Protein AF-A0AAU6CVA3-F1 (afdb_monomer_lite)

pLDDT: mean 79.85, std 13.46, range [47.81, 93.25]

Structure (mmCIF, N/CA/C/O backbone):
data_AF-A0AAU6CVA3-F1
#
_entry.id   AF-A0AAU6CVA3-F1
#
loop_
_atom_site.group_PDB
_atom_site.id
_atom_site.type_symbol
_atom_site.label_atom_id
_atom_site.label_alt_id
_atom_site.label_comp_id
_atom_site.label_asym_id
_atom_site.label_entity_id
_atom_site.label_seq_id
_atom_site.pdbx_PDB_ins_code
_atom_site.Cartn_x
_atom_site.Cartn_y
_atom_site.Cartn_z
_atom_site.occupancy
_atom_site.B_iso_or_equiv
_atom_site.auth_seq_id
_atom_site.auth_comp_id
_atom_site.auth_asym_id
_atom_site.auth_atom_id
_atom_site.pdbx_PDB_model_num
ATOM 1 N N . MET A 1 1 ? -2.315 25.259 5.476 1.00 47.94 1 MET A N 1
ATOM 2 C CA . MET A 1 1 ? -1.628 23.980 5.763 1.00 47.94 1 MET A CA 1
ATOM 3 C C . MET A 1 1 ? -0.431 23.876 4.830 1.00 47.94 1 MET A C 1
ATOM 5 O O . MET A 1 1 ? -0.625 23.722 3.631 1.00 47.94 1 MET A O 1
ATOM 9 N N . ALA A 1 2 ? 0.784 24.100 5.337 1.00 51.34 2 ALA A N 1
ATOM 10 C CA . ALA A 1 2 ? 1.996 24.054 4.522 1.00 51.34 2 ALA A CA 1
ATOM 11 C C . ALA A 1 2 ? 2.204 22.621 4.015 1.00 51.34 2 ALA A C 1
ATOM 13 O O . ALA A 1 2 ? 2.317 21.700 4.821 1.00 51.34 2 ALA A O 1
ATOM 14 N N . ARG A 1 3 ? 2.214 22.422 2.690 1.00 60.66 3 ARG A N 1
ATOM 15 C CA . ARG A 1 3 ? 2.624 21.138 2.113 1.00 60.66 3 ARG A CA 1
ATOM 16 C C . ARG A 1 3 ? 4.083 20.908 2.533 1.00 60.66 3 ARG A C 1
ATOM 18 O O . ARG A 1 3 ? 4.909 21.774 2.231 1.00 6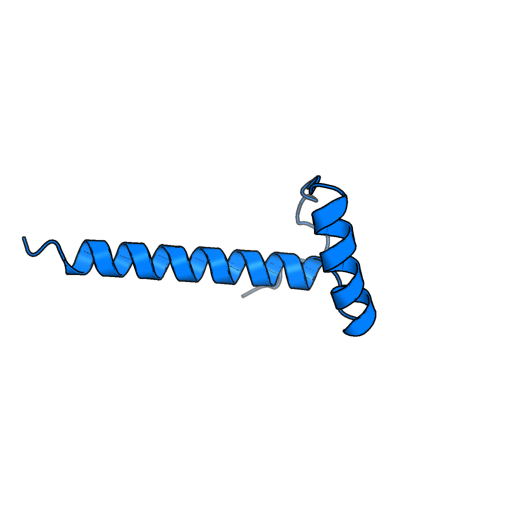0.66 3 ARG A O 1
ATOM 25 N N . PRO A 1 4 ? 4.417 19.822 3.253 1.00 59.31 4 PRO A N 1
ATOM 26 C CA . PRO A 1 4 ? 5.810 19.509 3.543 1.00 59.31 4 PRO A CA 1
ATOM 27 C C . PRO A 1 4 ? 6.563 19.433 2.213 1.00 59.31 4 PRO A C 1
ATOM 29 O O . PRO A 1 4 ? 6.048 18.861 1.250 1.00 59.31 4 PRO A O 1
ATOM 32 N N . LYS A 1 5 ? 7.744 20.062 2.129 1.00 61.22 5 LYS A N 1
ATOM 33 C CA . LYS A 1 5 ? 8.582 19.992 0.925 1.00 61.22 5 LYS A CA 1
ATOM 34 C C . LYS A 1 5 ? 8.784 18.511 0.596 1.00 61.22 5 LYS A C 1
ATOM 36 O O . LYS A 1 5 ? 9.351 17.777 1.408 1.00 61.22 5 LYS A O 1
ATOM 41 N N . THR A 1 6 ? 8.286 18.079 -0.560 1.00 60.22 6 THR A N 1
ATOM 42 C 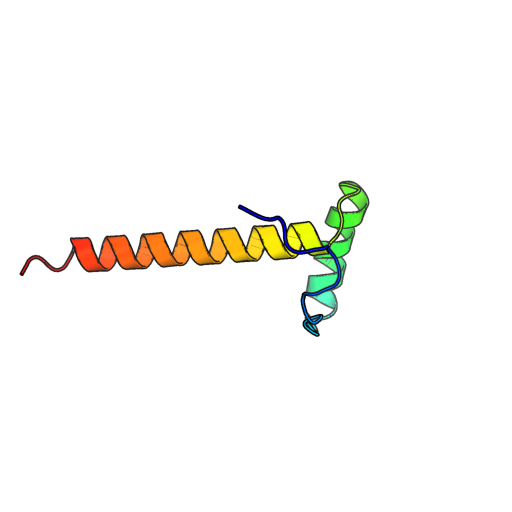CA . THR A 1 6 ? 8.527 16.743 -1.113 1.00 60.22 6 THR A CA 1
ATOM 43 C C . THR A 1 6 ? 10.029 16.463 -1.041 1.00 60.22 6 THR A C 1
ATOM 45 O O . THR A 1 6 ? 10.815 17.225 -1.600 1.00 60.22 6 THR A O 1
ATOM 48 N N . GLY A 1 7 ? 10.420 15.445 -0.266 1.00 56.28 7 GLY A N 1
ATOM 49 C CA . GLY A 1 7 ? 11.823 15.101 0.008 1.00 56.28 7 GLY A CA 1
ATOM 50 C C . GLY A 1 7 ? 12.241 15.060 1.487 1.00 56.28 7 GLY A C 1
ATOM 51 O O . GLY A 1 7 ? 13.352 14.630 1.768 1.00 56.28 7 GLY A O 1
ATOM 52 N N . GLN A 1 8 ? 11.390 15.470 2.440 1.00 64.12 8 GLN A N 1
ATOM 53 C CA . GLN A 1 8 ? 11.713 15.408 3.884 1.00 64.12 8 GLN A CA 1
ATOM 54 C C . GLN A 1 8 ? 11.175 14.171 4.617 1.00 64.12 8 GLN A C 1
ATOM 56 O O . GLN A 1 8 ? 11.532 13.939 5.771 1.00 64.12 8 GLN A O 1
ATOM 61 N N . THR A 1 9 ? 10.314 13.370 3.989 1.00 67.31 9 THR A N 1
ATOM 62 C CA . THR A 1 9 ? 9.829 12.138 4.616 1.00 67.31 9 THR A CA 1
ATOM 63 C C . THR A 1 9 ? 10.906 11.061 4.486 1.00 67.31 9 THR A C 1
ATOM 65 O O . THR A 1 9 ? 11.284 10.738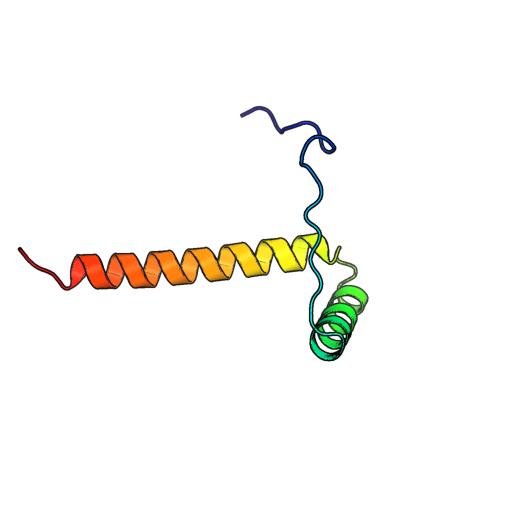 3.357 1.00 67.31 9 THR A O 1
ATOM 68 N N . PRO A 1 10 ? 11.405 10.487 5.596 1.00 70.00 10 PRO A N 1
ATOM 69 C CA . PRO A 1 10 ? 12.343 9.379 5.518 1.00 70.00 10 PRO A CA 1
ATOM 70 C C . PRO A 1 10 ? 11.692 8.218 4.764 1.00 70.00 10 PRO A C 1
ATOM 72 O O . PRO A 1 10 ? 10.561 7.823 5.060 1.00 70.00 10 PRO A O 1
ATOM 75 N N . GLY A 1 11 ? 12.407 7.687 3.771 1.00 70.38 11 GLY A N 1
ATOM 76 C CA . GLY A 1 11 ? 11.946 6.535 3.008 1.00 70.38 11 GLY A CA 1
ATOM 77 C C . GLY A 1 11 ? 11.717 5.347 3.939 1.00 70.38 11 GLY A C 1
ATOM 78 O O . GLY A 1 11 ? 12.583 5.003 4.743 1.00 70.38 11 GLY A O 1
ATOM 79 N N . LYS A 1 12 ? 10.550 4.709 3.841 1.00 75.62 12 LYS A N 1
ATOM 80 C CA . LYS A 1 12 ? 10.307 3.430 4.511 1.00 75.62 12 LYS A CA 1
ATOM 81 C C . LYS A 1 12 ? 10.754 2.302 3.592 1.00 75.62 12 LYS A C 1
ATOM 83 O O . LYS A 1 12 ? 10.294 2.211 2.458 1.00 75.62 12 LYS A O 1
ATOM 88 N N . SER A 1 13 ? 11.634 1.433 4.086 1.00 77.12 13 SER A N 1
ATOM 89 C CA . SER A 1 13 ? 11.933 0.182 3.392 1.00 77.12 13 SER A CA 1
ATOM 90 C C . SER A 1 13 ? 10.789 -0.796 3.636 1.00 77.12 13 SER A C 1
ATOM 92 O O . SER A 1 13 ? 10.489 -1.139 4.779 1.00 77.12 13 SER A O 1
ATOM 94 N N . PHE A 1 14 ? 10.141 -1.221 2.559 1.00 80.69 14 PHE A N 1
ATOM 95 C CA . PHE A 1 14 ? 9.112 -2.249 2.568 1.00 80.69 14 PHE A CA 1
ATOM 96 C C . PHE A 1 14 ? 9.567 -3.373 1.640 1.00 80.69 14 PHE A C 1
ATOM 98 O O . PHE A 1 14 ? 9.980 -3.115 0.510 1.00 80.69 14 PHE A O 1
ATOM 105 N N . ARG A 1 15 ? 9.542 -4.614 2.131 1.00 82.38 15 ARG A N 1
ATOM 106 C CA . ARG A 1 15 ? 9.916 -5.805 1.359 1.00 82.38 15 ARG A CA 1
ATOM 107 C C . ARG A 1 15 ? 8.705 -6.731 1.252 1.00 82.38 15 ARG A C 1
ATOM 109 O O . ARG A 1 15 ? 8.549 -7.608 2.101 1.00 82.38 15 ARG A O 1
ATOM 116 N N . PRO A 1 16 ? 7.822 -6.509 0.266 1.00 85.12 16 PRO A N 1
ATOM 117 C CA . PRO A 1 16 ? 6.691 -7.393 0.038 1.00 85.12 16 PRO A CA 1
ATOM 118 C C . PRO A 1 16 ? 7.162 -8.768 -0.455 1.00 85.12 16 PRO A C 1
ATOM 120 O O . PRO A 1 16 ? 8.233 -8.875 -1.062 1.00 85.12 16 PRO A O 1
ATOM 123 N N . PRO A 1 17 ? 6.359 -9.827 -0.251 1.00 92.44 17 PRO A N 1
ATOM 124 C CA . PRO A 1 17 ? 6.565 -11.095 -0.934 1.00 92.44 17 PRO A CA 1
ATOM 125 C C . PRO A 1 17 ? 6.621 -10.890 -2.452 1.00 92.44 17 PRO A C 1
ATOM 127 O O . PRO A 1 17 ? 5.746 -10.242 -3.027 1.00 92.44 17 PRO A O 1
ATOM 130 N N . VAL A 1 18 ? 7.625 -11.486 -3.100 1.00 89.31 18 VAL A N 1
ATOM 131 C CA . VAL A 1 18 ? 7.837 -11.402 -4.555 1.00 89.31 18 VAL A CA 1
ATOM 132 C C . VAL A 1 18 ? 6.574 -11.700 -5.380 1.00 89.31 18 VAL A C 1
ATOM 134 O O . VAL A 1 18 ? 6.278 -10.893 -6.260 1.00 89.31 18 VAL A O 1
ATOM 137 N N . PRO A 1 19 ? 5.799 -12.781 -5.128 1.00 91.62 19 PRO A N 1
ATOM 138 C CA . PRO A 1 19 ? 4.632 -13.079 -5.963 1.00 91.62 19 PRO A CA 1
ATOM 139 C C . PRO A 1 19 ? 3.547 -12.002 -5.858 1.00 91.62 19 PRO A C 1
ATOM 141 O O . PRO A 1 19 ? 3.004 -11.585 -6.874 1.00 91.62 19 PRO A O 1
ATOM 144 N N . LEU A 1 20 ? 3.298 -11.489 -4.650 1.00 88.25 20 LEU A N 1
ATOM 145 C CA . LEU A 1 20 ? 2.329 -10.416 -4.429 1.00 88.25 20 LEU A CA 1
ATOM 146 C C . LEU A 1 20 ? 2.768 -9.125 -5.129 1.00 88.25 20 LEU A C 1
ATOM 148 O O . LEU A 1 20 ? 1.966 -8.456 -5.773 1.00 88.25 20 LEU A O 1
ATOM 152 N N . TRP A 1 21 ? 4.053 -8.778 -5.022 1.00 90.19 21 TRP A N 1
ATOM 153 C CA . TRP A 1 21 ? 4.577 -7.572 -5.658 1.00 90.19 21 TRP A CA 1
ATOM 154 C C . TRP A 1 21 ? 4.515 -7.642 -7.183 1.00 90.19 21 TRP A C 1
ATOM 156 O O . TRP A 1 21 ? 4.167 -6.658 -7.828 1.00 90.19 21 TRP A O 1
ATOM 166 N N . ALA A 1 22 ? 4.801 -8.811 -7.759 1.00 91.38 22 ALA A N 1
ATOM 167 C CA . ALA A 1 22 ? 4.693 -9.027 -9.196 1.00 91.38 22 ALA A CA 1
ATOM 168 C C . ALA A 1 22 ? 3.255 -8.833 -9.704 1.00 91.38 22 ALA A C 1
ATOM 170 O O . ALA A 1 22 ? 3.061 -8.288 -10.785 1.00 91.38 22 ALA A O 1
ATOM 171 N N . GLU A 1 23 ? 2.245 -9.249 -8.935 1.00 91.50 23 GLU A N 1
ATOM 172 C CA . GLU A 1 23 ? 0.845 -8.996 -9.285 1.00 91.50 23 GLU A CA 1
ATOM 173 C C . GLU A 1 23 ? 0.493 -7.513 -9.217 1.00 91.50 23 GLU A C 1
ATOM 175 O O . GLU A 1 23 ? -0.077 -6.991 -10.169 1.00 91.50 23 GLU A O 1
ATOM 180 N N . VAL A 1 24 ? 0.890 -6.818 -8.148 1.00 88.69 24 VAL A N 1
ATOM 181 C CA . VAL A 1 24 ? 0.662 -5.371 -8.009 1.00 88.69 24 VAL A CA 1
ATOM 182 C C . VAL A 1 24 ? 1.304 -4.602 -9.164 1.00 88.69 24 VAL A C 1
ATOM 184 O O . VAL A 1 24 ? 0.648 -3.759 -9.771 1.00 88.69 24 VAL A O 1
ATOM 187 N N . MET A 1 25 ? 2.550 -4.927 -9.522 1.00 89.25 25 MET A N 1
ATOM 188 C CA . MET A 1 25 ? 3.265 -4.253 -10.609 1.00 89.25 25 MET A CA 1
ATOM 189 C C . MET A 1 25 ? 2.570 -4.395 -11.969 1.00 89.25 25 MET A C 1
ATOM 191 O O . MET A 1 25 ? 2.584 -3.441 -12.736 1.00 89.25 25 MET A O 1
ATOM 195 N N . LYS A 1 26 ? 1.888 -5.515 -12.249 1.00 91.56 26 LYS A N 1
ATOM 196 C CA . LYS A 1 26 ? 1.107 -5.670 -13.492 1.00 91.56 26 LYS A CA 1
ATOM 197 C C . LYS A 1 26 ? -0.003 -4.626 -13.616 1.00 91.56 26 LYS A C 1
ATOM 199 O O . LYS A 1 26 ? -0.223 -4.101 -14.701 1.00 91.56 26 LYS A O 1
ATOM 204 N N . TYR A 1 27 ? -0.700 -4.330 -12.519 1.00 88.81 27 TYR A N 1
ATOM 205 C CA . TYR A 1 27 ? -1.759 -3.316 -12.506 1.00 88.81 27 TYR A CA 1
ATOM 206 C C . TYR A 1 27 ? -1.180 -1.900 -12.514 1.00 88.81 27 TYR A C 1
ATOM 208 O O . TYR A 1 27 ? -1.669 -1.046 -13.241 1.00 88.81 27 TYR A O 1
ATOM 216 N N . VAL A 1 28 ? -0.090 -1.669 -11.777 1.00 89.25 28 VAL A N 1
ATOM 217 C CA . VAL A 1 28 ? 0.652 -0.395 -11.770 1.00 89.25 28 VAL A CA 1
ATOM 218 C C . VAL A 1 28 ? 1.113 -0.017 -13.181 1.00 89.25 28 VAL A C 1
ATOM 220 O O . VAL A 1 28 ? 0.903 1.115 -13.606 1.00 89.25 28 VAL A O 1
ATOM 223 N N . GLU A 1 29 ? 1.703 -0.964 -13.917 1.00 87.06 29 GLU A N 1
ATOM 224 C CA . GLU A 1 29 ? 2.141 -0.766 -15.304 1.00 87.06 29 GLU A CA 1
ATOM 225 C C . GLU A 1 29 ? 0.960 -0.542 -16.258 1.00 87.06 29 GLU A C 1
ATOM 227 O O . GLU A 1 29 ? 1.063 0.264 -17.178 1.00 87.06 29 GLU A O 1
ATOM 232 N N . ALA A 1 30 ? -0.171 -1.218 -16.033 1.00 88.69 30 ALA A N 1
ATOM 233 C CA . ALA A 1 30 ? -1.372 -1.044 -16.847 1.00 88.69 30 ALA A CA 1
ATOM 234 C C . ALA A 1 30 ? -2.070 0.309 -16.615 1.00 88.69 30 ALA A C 1
ATOM 236 O O . ALA A 1 30 ? -2.687 0.844 -17.534 1.00 88.69 30 ALA A O 1
ATOM 237 N N . GLU A 1 31 ? -1.987 0.853 -15.400 1.00 85.12 31 GLU A N 1
ATOM 238 C CA . GLU A 1 31 ? -2.630 2.111 -15.007 1.00 85.12 31 GLU A CA 1
ATOM 239 C C . GLU A 1 31 ? -1.729 3.348 -15.183 1.00 85.12 31 GLU A C 1
ATOM 241 O O . GLU A 1 31 ? -2.214 4.465 -15.012 1.00 85.12 31 GLU A O 1
ATOM 246 N N . ASP A 1 32 ? -0.442 3.172 -15.511 1.00 86.69 32 ASP A N 1
ATOM 247 C CA . ASP A 1 32 ? 0.580 4.237 -15.569 1.00 86.69 32 ASP A CA 1
ATOM 248 C C . ASP A 1 32 ? 0.632 5.093 -14.284 1.00 86.69 32 ASP A C 1
ATOM 250 O O . ASP A 1 32 ? 0.865 6.304 -14.289 1.00 86.69 32 ASP A O 1
ATOM 254 N N . ARG A 1 33 ? 0.371 4.455 -13.136 1.00 81.62 33 ARG A N 1
ATOM 255 C CA . ARG A 1 33 ? 0.369 5.109 -11.821 1.00 81.62 33 ARG A CA 1
ATOM 256 C C . ARG A 1 33 ? 1.644 4.773 -11.054 1.00 81.62 33 ARG A C 1
ATOM 258 O O . ARG A 1 33 ? 2.131 3.650 -11.137 1.00 81.62 33 ARG A O 1
ATOM 265 N N . PRO A 1 34 ? 2.183 5.684 -10.226 1.00 86.69 34 PRO A N 1
ATOM 266 C CA . PRO A 1 34 ? 3.274 5.341 -9.322 1.00 86.69 34 PRO A CA 1
ATOM 267 C C . PRO A 1 34 ? 2.836 4.264 -8.318 1.00 86.69 34 PRO A C 1
ATOM 269 O O . PRO A 1 34 ? 1.844 4.438 -7.611 1.00 86.69 34 PRO A O 1
ATOM 272 N N . TYR A 1 35 ? 3.618 3.188 -8.163 1.00 85.94 35 TYR A N 1
ATOM 273 C CA . TYR A 1 35 ? 3.328 2.132 -7.175 1.00 85.94 35 TYR A CA 1
ATOM 274 C C . TYR A 1 35 ? 3.171 2.683 -5.747 1.00 85.94 35 TYR A C 1
ATOM 276 O O . TYR A 1 35 ? 2.443 2.122 -4.930 1.00 85.94 35 TYR A O 1
ATOM 284 N N . GLY A 1 36 ? 3.860 3.788 -5.437 1.00 84.50 36 GLY A N 1
ATOM 285 C CA . GLY A 1 36 ? 3.772 4.463 -4.146 1.00 84.50 36 GLY A CA 1
ATOM 286 C C . GLY A 1 36 ? 2.359 4.959 -3.846 1.00 84.50 36 GLY A C 1
ATOM 287 O O . GLY A 1 36 ? 1.895 4.791 -2.721 1.00 84.50 36 GLY A O 1
ATOM 288 N N . ASP A 1 37 ? 1.656 5.484 -4.850 1.00 85.69 37 ASP A N 1
ATOM 289 C CA . ASP A 1 37 ? 0.288 5.980 -4.692 1.00 85.69 37 ASP A CA 1
ATOM 290 C C . ASP A 1 37 ? -0.680 4.829 -4.411 1.00 85.69 37 ASP A C 1
ATOM 292 O O . ASP A 1 37 ? -1.500 4.937 -3.504 1.00 85.69 37 ASP A O 1
ATOM 296 N N . ILE A 1 38 ? -0.520 3.698 -5.107 1.00 87.94 38 ILE A N 1
ATOM 297 C CA . ILE A 1 38 ? -1.320 2.484 -4.880 1.00 87.94 38 ILE A CA 1
ATOM 298 C C . ILE A 1 38 ? -1.133 1.959 -3.452 1.00 87.94 38 ILE A C 1
ATOM 300 O O . ILE A 1 38 ? -2.098 1.614 -2.771 1.00 87.94 38 ILE A O 1
ATOM 304 N N . VAL A 1 39 ? 0.109 1.934 -2.958 1.00 87.25 39 VAL A N 1
ATOM 305 C CA . VAL A 1 39 ? 0.393 1.508 -1.580 1.00 87.25 39 VAL A CA 1
ATOM 306 C C . VAL A 1 39 ? -0.213 2.482 -0.566 1.00 87.25 39 VAL A C 1
ATOM 308 O O . VAL A 1 39 ? -0.794 2.043 0.426 1.00 87.25 39 VAL A O 1
ATOM 311 N N . ILE A 1 40 ? -0.107 3.793 -0.797 1.00 87.50 40 ILE A N 1
ATOM 312 C CA . ILE A 1 40 ? -0.707 4.814 0.076 1.00 87.50 40 ILE A CA 1
ATOM 313 C C . ILE A 1 40 ? -2.235 4.672 0.112 1.00 87.50 40 ILE A C 1
ATOM 315 O O . ILE A 1 40 ? -2.830 4.715 1.190 1.00 87.50 40 ILE A O 1
ATOM 319 N N . GLU A 1 41 ? -2.861 4.465 -1.044 1.00 89.81 41 GLU A N 1
ATOM 320 C CA . GLU A 1 41 ? -4.302 4.254 -1.185 1.00 89.81 41 GLU A CA 1
ATOM 321 C C . GLU A 1 41 ? -4.763 3.018 -0.397 1.00 89.81 41 GLU A C 1
ATOM 323 O O . GLU A 1 41 ? -5.635 3.125 0.468 1.00 89.81 41 GLU A O 1
ATOM 328 N N . ALA A 1 42 ? -4.086 1.880 -0.581 1.00 89.62 42 ALA A N 1
ATOM 329 C CA . ALA A 1 42 ? -4.377 0.646 0.149 1.00 89.62 42 ALA A CA 1
ATOM 330 C C . ALA A 1 42 ? -4.236 0.807 1.676 1.00 89.62 42 ALA A C 1
ATOM 332 O O . ALA A 1 42 ? -5.042 0.272 2.444 1.00 89.62 42 ALA A O 1
A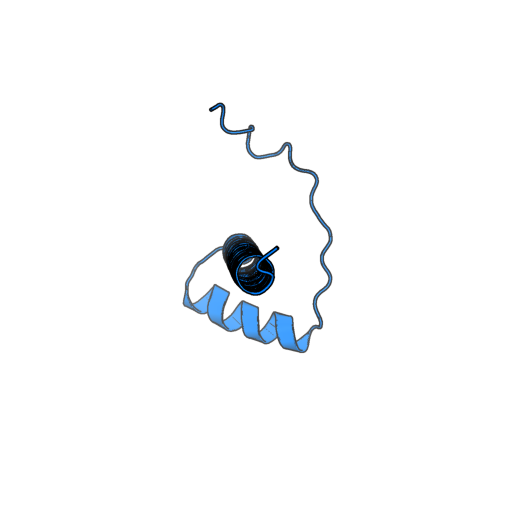TOM 333 N N . LEU A 1 43 ? -3.239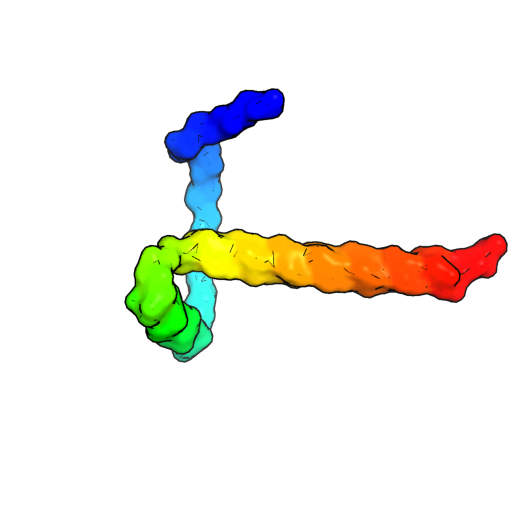 1.572 2.141 1.00 90.12 43 LEU A N 1
ATOM 334 C CA . LEU A 1 43 ? -3.067 1.877 3.565 1.00 90.12 43 LEU A CA 1
ATOM 335 C C . LEU A 1 43 ? -4.218 2.729 4.112 1.00 90.12 43 LEU A C 1
ATOM 337 O O . LEU A 1 43 ? -4.719 2.450 5.204 1.00 90.12 43 LEU A O 1
ATOM 341 N N . HIS A 1 44 ? -4.656 3.751 3.371 1.00 92.12 44 HIS A N 1
ATOM 342 C CA . HIS A 1 44 ? -5.806 4.568 3.760 1.00 92.12 44 HIS A CA 1
ATOM 343 C C . HIS A 1 44 ? -7.089 3.742 3.843 1.00 92.12 44 HIS A C 1
ATOM 345 O O . HIS A 1 44 ? -7.854 3.902 4.795 1.00 92.12 44 HIS A O 1
ATOM 351 N N . ASP A 1 45 ? -7.322 2.840 2.895 1.00 92.50 45 ASP A N 1
ATOM 352 C CA . ASP A 1 45 ? -8.515 1.995 2.894 1.00 92.50 45 ASP A CA 1
ATOM 353 C C . ASP A 1 45 ? -8.521 0.992 4.044 1.00 92.50 45 ASP A C 1
ATOM 355 O O . ASP A 1 45 ? -9.559 0.788 4.687 1.00 92.50 45 ASP A O 1
ATOM 359 N N . TRP A 1 46 ? -7.358 0.433 4.383 1.00 91.62 46 TRP A N 1
ATOM 360 C CA . TRP A 1 46 ? -7.216 -0.403 5.569 1.00 91.62 46 TRP A CA 1
ATOM 361 C C . TRP A 1 46 ? -7.498 0.377 6.862 1.00 91.62 46 TRP A C 1
ATOM 363 O O . TRP A 1 46 ? -8.268 -0.095 7.702 1.00 91.62 46 TRP A O 1
ATOM 373 N N . LEU A 1 47 ? -6.959 1.595 7.006 1.00 92.62 47 LEU A N 1
ATOM 374 C CA . LEU A 1 47 ? -7.225 2.454 8.167 1.00 92.62 47 LEU A CA 1
ATOM 375 C C . LEU A 1 47 ? -8.704 2.842 8.275 1.00 92.62 47 LEU A C 1
ATOM 377 O O . LEU A 1 47 ? -9.283 2.720 9.351 1.00 92.62 47 LEU A O 1
ATOM 381 N N . LYS A 1 48 ? -9.347 3.243 7.171 1.00 93.25 48 LYS A N 1
ATOM 382 C CA . LYS A 1 48 ? -10.791 3.536 7.143 1.00 93.25 48 LYS A CA 1
ATOM 383 C C . LYS A 1 48 ? -11.614 2.319 7.548 1.00 93.25 48 LYS A C 1
ATOM 385 O O . LYS A 1 48 ? -12.581 2.454 8.292 1.00 93.25 48 LYS A O 1
ATOM 390 N N . LYS A 1 49 ? -11.245 1.122 7.076 1.00 92.38 49 LYS A N 1
ATOM 391 C CA . LYS A 1 49 ? -11.902 -0.123 7.488 1.00 92.38 49 LYS A CA 1
ATOM 392 C C . LYS A 1 49 ? -11.781 -0.328 8.999 1.00 92.38 49 LYS A C 1
ATOM 394 O O . LYS A 1 49 ? -12.795 -0.586 9.635 1.00 92.38 49 LYS A O 1
ATOM 399 N N . LYS A 1 50 ? -10.590 -0.140 9.571 1.00 91.75 50 LYS A N 1
ATOM 400 C CA . LYS A 1 50 ? -10.365 -0.282 11.016 1.00 91.75 50 LYS A CA 1
ATOM 401 C C . LYS A 1 50 ? -11.116 0.751 11.848 1.00 91.75 50 LYS A C 1
ATOM 403 O O . LYS A 1 50 ? -11.714 0.384 12.849 1.00 91.75 50 LYS A O 1
ATOM 408 N N . GLN A 1 51 ? -11.158 2.003 11.403 1.00 90.56 51 GLN A N 1
ATOM 409 C CA . GLN A 1 51 ? -11.942 3.047 12.067 1.00 90.56 51 GLN A CA 1
ATOM 410 C C . GLN A 1 51 ? -13.439 2.728 12.055 1.00 90.56 51 GLN A C 1
ATOM 412 O O . GLN A 1 51 ? -14.108 2.928 13.059 1.00 90.56 51 GLN A O 1
ATOM 417 N N . ARG A 1 52 ? -13.965 2.185 10.948 1.00 89.25 52 ARG A N 1
ATOM 418 C CA . ARG A 1 52 ? -15.363 1.727 10.892 1.00 89.25 52 ARG A CA 1
ATOM 419 C C . ARG A 1 52 ? -15.631 0.566 11.846 1.00 89.25 52 ARG A C 1
ATOM 421 O O . ARG A 1 52 ? -16.644 0.593 12.528 1.00 89.25 52 ARG A O 1
ATOM 428 N N . GLU A 1 53 ? -14.733 -0.418 11.904 1.00 89.94 53 GLU A N 1
ATOM 429 C CA . GLU A 1 53 ? -14.840 -1.549 12.840 1.00 89.94 53 GLU A CA 1
ATOM 430 C C . GLU A 1 53 ? -14.824 -1.070 14.302 1.00 89.94 53 GLU A C 1
ATOM 432 O O . GLU A 1 53 ? -15.624 -1.536 15.104 1.00 89.94 53 GLU A O 1
ATOM 437 N N . GLN A 1 54 ? -13.965 -0.103 14.641 1.00 83.56 54 GLN A N 1
ATOM 438 C CA . GLN A 1 54 ? -13.902 0.481 15.986 1.00 83.56 54 GLN A CA 1
ATOM 439 C C . GLN A 1 54 ? -15.146 1.304 16.326 1.00 83.56 54 GLN A C 1
ATOM 441 O O . GLN A 1 54 ? -15.714 1.124 17.394 1.00 83.56 54 GLN A O 1
ATOM 446 N N . ALA A 1 55 ? -15.617 2.146 15.404 1.00 81.12 55 ALA A N 1
ATOM 447 C CA . ALA A 1 55 ? -16.835 2.929 15.605 1.00 81.12 55 ALA A CA 1
ATOM 448 C C . ALA A 1 55 ? -18.084 2.041 15.763 1.00 81.12 55 ALA A C 1
ATOM 450 O O . ALA A 1 55 ? -19.014 2.409 16.471 1.00 81.12 55 ALA A O 1
ATOM 451 N N . GLN A 1 56 ? -18.112 0.871 15.115 1.00 77.94 56 GLN A N 1
ATOM 452 C CA . GLN A 1 56 ? -19.169 -0.125 15.312 1.00 77.94 56 GLN A CA 1
ATOM 453 C C . GLN A 1 56 ? -19.075 -0.790 16.689 1.00 77.94 56 GLN A C 1
ATOM 455 O O . GLN A 1 56 ? -20.099 -0.950 17.339 1.00 77.94 56 GLN A O 1
ATOM 460 N N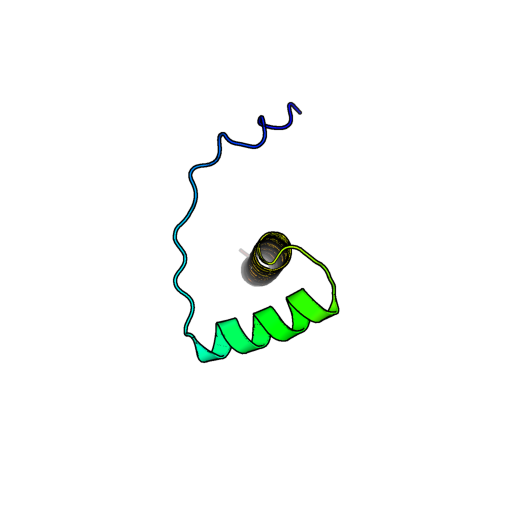 . GLN A 1 57 ? -17.867 -1.110 17.164 1.00 71.50 57 GLN A N 1
ATOM 461 C CA . GLN A 1 57 ? -17.658 -1.668 18.506 1.00 71.50 57 GLN A CA 1
ATOM 462 C C . GLN A 1 57 ? -18.009 -0.667 19.617 1.00 71.50 57 GLN A C 1
ATOM 464 O O . GLN A 1 57 ? -18.652 -1.045 20.587 1.00 71.50 57 GLN A O 1
ATOM 469 N N . GLU A 1 58 ? -17.662 0.613 19.457 1.00 66.31 58 GLU A N 1
ATOM 470 C CA . GLU A 1 58 ? -18.031 1.678 20.406 1.00 66.31 58 GLU A CA 1
ATOM 471 C C . GLU A 1 58 ? -19.540 1.980 20.412 1.00 66.31 58 GLU A C 1
ATOM 473 O O . GLU A 1 58 ? -20.074 2.410 21.428 1.00 66.31 58 GLU A O 1
ATOM 478 N N . ALA A 1 59 ? -20.249 1.748 19.301 1.00 61.97 59 ALA A N 1
ATOM 479 C CA . ALA A 1 59 ? -21.702 1.922 19.225 1.00 61.97 59 ALA A CA 1
ATOM 480 C C . ALA A 1 59 ? -22.498 0.736 19.809 1.00 61.97 59 ALA A C 1
ATOM 482 O O . ALA A 1 59 ? -23.690 0.883 20.079 1.00 61.97 59 ALA A O 1
ATOM 483 N N . GLU A 1 60 ? -21.861 -0.426 19.983 1.00 57.84 60 GLU A N 1
ATOM 484 C CA . GLU A 1 60 ? -22.482 -1.661 20.483 1.00 57.84 60 GLU A CA 1
ATOM 485 C C . GLU A 1 60 ? -22.230 -1.897 21.985 1.00 57.84 60 GLU A C 1
ATOM 487 O O . GLU A 1 60 ? -22.831 -2.799 22.567 1.00 57.84 60 GLU A O 1
ATOM 492 N N . GLU A 1 61 ? -21.428 -1.046 22.641 1.00 55.62 61 GLU A N 1
ATOM 493 C CA . GLU A 1 61 ? -21.397 -0.910 24.103 1.00 55.62 61 GLU A CA 1
ATOM 494 C C . GLU A 1 61 ? -22.243 0.297 24.556 1.00 55.62 61 GLU A C 1
ATOM 496 O O . GLU A 1 61 ? -21.722 1.402 24.726 1.00 55.62 61 GLU A O 1
ATOM 501 N N . PRO A 1 62 ? -23.562 0.129 24.775 1.00 54.62 62 PRO A N 1
ATOM 502 C CA . PRO A 1 62 ? -24.325 1.095 25.543 1.00 54.62 62 PRO A CA 1
ATOM 503 C C . PRO A 1 62 ? -23.943 0.933 27.020 1.00 54.62 62 PRO A C 1
ATOM 505 O O . PRO A 1 62 ? -24.346 -0.030 27.676 1.00 54.62 62 PRO A O 1
ATOM 508 N N . GLY A 1 63 ? -23.135 1.866 27.523 1.00 47.81 63 GLY A N 1
ATOM 509 C CA . GLY A 1 63 ? -23.058 2.161 28.956 1.00 47.81 63 GLY A CA 1
ATOM 510 C C . GLY A 1 63 ? -24.329 2.837 29.457 1.00 47.81 63 GLY A C 1
ATOM 511 O O . GLY A 1 63 ? -24.916 3.632 28.687 1.00 47.81 63 GLY A O 1
#

Secondary structure (DSSP, 8-state):
-PPPPTT-SPPPP----HHHHHHHHHHHHHHT--HHHHHHHHHHHHHHHHHHHHHHHHHH---

Radius of gyration: 16.98 Å; chains: 1; bounding box: 37×37×46 Å

Sequence (63 aa):
MARPKTGQTPGKSFRPPVPLWAEVMKYVEAEDRPYGDIVIEALHDWLKKKQREQAQQEAEEPG

Foldseek 3Di:
DDDPPPPPDPDDDDDDDPVVVVVLVVVCVVVVHDSVVVVVVVVVVVVVVVVVVVVVVVVPDDD